Protein AF-X1US32-F1 (afdb_monomer_lite)

Structure (mmCIF, N/CA/C/O backbone):
data_AF-X1US32-F1
#
_entry.id   AF-X1US32-F1
#
loop_
_atom_site.group_PDB
_atom_site.id
_atom_site.type_symbol
_atom_site.label_atom_id
_atom_site.label_alt_id
_atom_site.label_comp_id
_atom_site.label_asym_id
_atom_site.label_entity_id
_atom_site.label_seq_id
_atom_site.pdbx_PDB_ins_code
_atom_site.Cartn_x
_atom_site.Cartn_y
_atom_site.Cartn_z
_atom_site.occupancy
_atom_site.B_iso_or_equiv
_atom_site.auth_s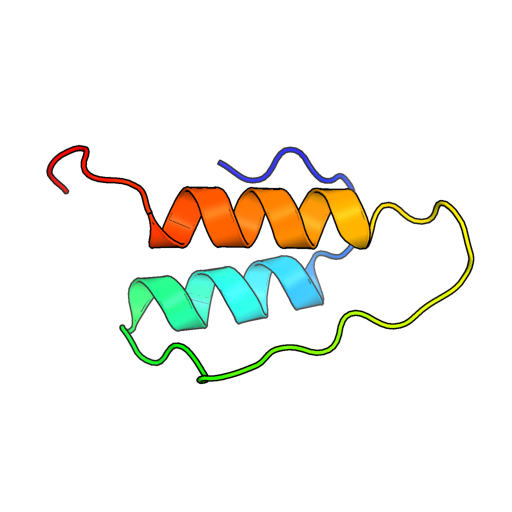eq_id
_atom_site.auth_comp_id
_atom_site.auth_asym_id
_atom_site.auth_atom_id
_atom_site.pdbx_PDB_model_num
ATOM 1 N N . MET A 1 1 ? -4.503 8.260 -4.323 1.00 74.31 1 MET A N 1
ATOM 2 C CA . MET A 1 1 ? -3.201 8.453 -3.646 1.00 74.31 1 MET A CA 1
ATOM 3 C C . MET A 1 1 ? -2.058 7.694 -4.320 1.00 74.31 1 MET A C 1
ATOM 5 O O . MET A 1 1 ? -0.940 8.186 -4.276 1.00 74.31 1 MET A O 1
ATOM 9 N N . TRP A 1 2 ? -2.310 6.552 -4.965 1.00 93.00 2 TRP A N 1
ATOM 10 C CA . TRP A 1 2 ? -1.291 5.802 -5.711 1.00 93.00 2 TRP A CA 1
ATOM 11 C C . TRP A 1 2 ? -0.737 6.599 -6.899 1.00 93.00 2 TRP A C 1
ATOM 13 O O . TRP A 1 2 ? -1.500 7.019 -7.768 1.00 93.00 2 TRP A O 1
ATOM 23 N N . ARG A 1 3 ? 0.579 6.810 -6.923 1.00 94.38 3 ARG A N 1
ATOM 24 C CA . ARG A 1 3 ? 1.338 7.403 -8.036 1.00 94.38 3 ARG A CA 1
ATOM 25 C C . ARG A 1 3 ? 2.148 6.356 -8.792 1.00 94.38 3 ARG A C 1
ATOM 27 O O . ARG A 1 3 ? 2.650 6.649 -9.874 1.00 94.38 3 ARG A O 1
ATOM 34 N N . THR A 1 4 ? 2.271 5.145 -8.245 1.00 94.38 4 THR A N 1
ATOM 35 C CA . THR A 1 4 ? 2.826 3.996 -8.964 1.00 94.38 4 THR A CA 1
ATOM 36 C C . THR A 1 4 ? 2.027 3.744 -10.247 1.00 94.38 4 THR A C 1
ATOM 38 O O . THR A 1 4 ? 0.812 3.570 -10.201 1.00 94.38 4 THR A O 1
ATOM 41 N N . ILE A 1 5 ? 2.720 3.713 -11.387 1.00 93.94 5 ILE A N 1
ATOM 42 C CA . ILE A 1 5 ? 2.148 3.354 -12.692 1.00 93.94 5 ILE A CA 1
ATOM 43 C C . ILE A 1 5 ? 2.341 1.845 -12.905 1.00 93.94 5 ILE A C 1
ATOM 45 O O . ILE A 1 5 ? 3.422 1.311 -12.632 1.00 93.94 5 ILE A O 1
ATOM 49 N N . GLY A 1 6 ? 1.307 1.153 -13.388 1.00 93.94 6 GLY A N 1
ATOM 50 C CA . GLY A 1 6 ? 1.278 -0.310 -13.452 1.00 93.94 6 GLY A CA 1
ATOM 51 C C . GLY A 1 6 ? 0.930 -0.958 -12.106 1.00 93.94 6 GLY A C 1
ATOM 52 O O . GLY A 1 6 ? 0.583 -0.278 -11.143 1.00 93.94 6 GLY A O 1
ATOM 53 N N . HIS A 1 7 ? 1.085 -2.283 -12.015 1.00 95.06 7 HIS A N 1
ATOM 54 C CA . HIS A 1 7 ? 0.782 -3.076 -10.808 1.00 95.06 7 HIS A CA 1
ATOM 55 C C . HIS A 1 7 ? -0.686 -2.967 -10.360 1.00 95.06 7 HIS A C 1
ATOM 57 O O . HIS A 1 7 ? -0.989 -3.029 -9.169 1.00 95.06 7 HIS A O 1
ATOM 63 N N . GLU A 1 8 ? -1.604 -2.843 -11.315 1.00 96.62 8 GLU A N 1
ATOM 64 C CA . GLU A 1 8 ? -3.029 -2.576 -11.110 1.00 96.62 8 GLU A CA 1
ATOM 65 C C . GLU A 1 8 ? -3.666 -3.597 -10.166 1.00 96.62 8 GLU A C 1
ATOM 67 O O . GLU A 1 8 ? -4.408 -3.236 -9.254 1.00 96.62 8 GLU A O 1
ATOM 72 N N . TRP A 1 9 ? -3.322 -4.876 -10.336 1.00 96.75 9 TRP A N 1
ATOM 73 C CA . TRP A 1 9 ? -3.825 -5.952 -9.484 1.00 96.75 9 TRP A CA 1
ATOM 74 C C . TRP A 1 9 ? -3.361 -5.805 -8.027 1.00 96.75 9 TRP A C 1
ATOM 76 O O . TRP A 1 9 ? -4.138 -6.047 -7.103 1.00 96.75 9 TRP A O 1
ATOM 86 N N . ALA A 1 10 ? -2.110 -5.388 -7.809 1.00 96.62 10 ALA A N 1
ATOM 87 C CA . ALA A 1 10 ? -1.546 -5.224 -6.476 1.00 96.62 10 ALA A CA 1
ATOM 88 C C . ALA A 1 10 ? -2.133 -3.979 -5.808 1.00 96.62 10 ALA A C 1
ATOM 90 O O . ALA A 1 10 ? -2.554 -4.046 -4.658 1.00 96.62 10 ALA A O 1
ATOM 91 N N . ILE A 1 11 ? -2.242 -2.869 -6.544 1.00 97.06 11 ILE A N 1
ATOM 92 C CA . ILE A 1 11 ? -2.892 -1.646 -6.061 1.00 97.06 11 ILE A CA 1
ATOM 93 C C . ILE A 1 11 ? -4.340 -1.940 -5.655 1.00 97.06 11 ILE A C 1
ATOM 95 O O . ILE A 1 11 ? -4.746 -1.571 -4.556 1.00 97.06 11 ILE A O 1
ATOM 99 N N . ALA A 1 12 ? -5.104 -2.656 -6.485 1.00 96.94 12 ALA A N 1
ATOM 100 C CA . ALA A 1 12 ? -6.485 -3.020 -6.172 1.00 96.94 12 ALA A CA 1
ATOM 101 C C . ALA A 1 12 ? -6.592 -3.896 -4.911 1.00 96.94 12 ALA A C 1
ATOM 103 O O . ALA A 1 12 ? -7.473 -3.675 -4.077 1.00 96.94 12 ALA A O 1
ATOM 104 N N . LEU A 1 13 ? -5.681 -4.863 -4.741 1.00 96.75 13 LEU A N 1
ATOM 105 C CA . LEU A 1 13 ? -5.608 -5.698 -3.540 1.00 96.75 13 LEU A CA 1
ATOM 106 C C . LEU A 1 13 ? -5.341 -4.859 -2.282 1.00 96.75 13 LEU A C 1
ATOM 108 O O . LEU A 1 13 ? -6.031 -5.022 -1.274 1.00 96.75 13 LEU A O 1
ATOM 112 N N . LEU A 1 14 ? -4.349 -3.967 -2.338 1.00 96.81 14 LEU A N 1
ATOM 113 C CA . LEU A 1 14 ? -3.951 -3.132 -1.205 1.00 96.81 14 LEU A CA 1
ATOM 114 C C . LEU A 1 14 ? -5.025 -2.102 -0.852 1.00 96.81 14 LEU A C 1
ATOM 116 O O . LEU A 1 14 ? -5.358 -1.956 0.322 1.00 96.81 14 LEU A O 1
ATOM 120 N N . GLN A 1 15 ? -5.614 -1.446 -1.855 1.00 96.19 15 GLN A N 1
ATOM 121 C CA . GLN A 1 15 ? -6.715 -0.504 -1.661 1.00 96.19 15 GLN A CA 1
ATOM 122 C C . GLN A 1 15 ? -7.898 -1.190 -0.973 1.00 96.19 15 GLN A C 1
ATOM 124 O O . GLN A 1 15 ? -8.374 -0.706 0.047 1.00 96.19 15 GLN A O 1
ATOM 129 N N . ARG A 1 16 ? -8.306 -2.377 -1.442 1.00 96.88 16 ARG A N 1
ATOM 130 C CA . ARG A 1 16 ? -9.390 -3.138 -0.806 1.00 96.88 16 ARG A CA 1
ATOM 131 C C . ARG A 1 16 ? -9.072 -3.506 0.647 1.00 96.88 16 ARG A C 1
ATOM 133 O O . ARG A 1 16 ? -9.971 -3.482 1.486 1.00 96.88 16 ARG A O 1
ATOM 140 N N . ALA A 1 17 ? -7.831 -3.880 0.959 1.00 97.00 17 ALA A N 1
ATOM 141 C CA . ALA A 1 17 ? -7.436 -4.206 2.331 1.00 97.00 17 ALA A CA 1
ATOM 142 C C . ALA A 1 17 ? -7.574 -2.993 3.267 1.00 97.00 17 ALA A C 1
ATOM 144 O O . ALA A 1 17 ? -8.056 -3.147 4.388 1.00 97.00 17 ALA A O 1
ATOM 145 N N . ILE A 1 18 ? -7.209 -1.803 2.782 1.00 94.44 18 ILE A N 1
ATOM 146 C CA . ILE A 1 18 ? -7.365 -0.534 3.503 1.00 94.44 18 ILE A CA 1
ATOM 147 C C . ILE A 1 18 ? -8.852 -0.198 3.673 1.00 94.44 18 ILE A C 1
ATOM 149 O O . ILE A 1 18 ? -9.302 -0.035 4.803 1.00 94.44 18 ILE A O 1
ATOM 153 N N . ASP A 1 19 ? -9.630 -0.197 2.586 1.00 94.38 19 ASP A N 1
ATOM 154 C CA . ASP A 1 19 ? -11.054 0.180 2.596 1.00 94.38 19 ASP A CA 1
ATOM 155 C C . ASP A 1 19 ? -11.897 -0.713 3.513 1.00 94.38 19 ASP A C 1
ATOM 157 O O . ASP A 1 19 ? -12.861 -0.273 4.134 1.00 94.38 19 ASP A O 1
ATOM 161 N N . THR A 1 20 ? -11.544 -1.996 3.598 1.00 96.06 20 THR A N 1
ATOM 162 C CA . THR A 1 20 ? -12.256 -2.968 4.439 1.00 96.06 20 THR A CA 1
ATOM 163 C C . THR A 1 20 ? -11.714 -3.049 5.866 1.00 96.06 20 THR A C 1
ATOM 165 O O . THR A 1 20 ? -12.246 -3.821 6.665 1.00 96.06 20 THR A O 1
ATOM 168 N N . GLY A 1 21 ? -10.639 -2.320 6.188 1.00 94.25 21 GLY A N 1
ATOM 169 C CA . GLY A 1 21 ? -9.926 -2.427 7.464 1.00 94.25 21 GLY A CA 1
ATOM 170 C C . GLY A 1 21 ? -9.263 -3.792 7.700 1.00 94.25 21 GLY A C 1
ATOM 171 O O . GLY A 1 21 ? -8.862 -4.102 8.819 1.00 94.25 21 GLY A O 1
ATOM 172 N N . ARG A 1 22 ? -9.149 -4.640 6.669 1.00 96.31 22 ARG A N 1
ATOM 173 C CA . ARG A 1 22 ? -8.586 -6.001 6.743 1.00 96.31 22 ARG A CA 1
ATOM 174 C C . ARG A 1 22 ? -7.142 -6.031 6.251 1.00 96.31 22 ARG A C 1
ATOM 176 O O . ARG A 1 22 ? -6.791 -6.768 5.329 1.00 96.31 22 ARG A O 1
ATOM 183 N N . VAL A 1 23 ? -6.302 -5.210 6.866 1.00 96.25 23 VAL A N 1
ATOM 184 C CA . VAL A 1 23 ? -4.880 -5.107 6.526 1.00 96.25 23 VAL A CA 1
ATOM 185 C C . VAL A 1 23 ? -4.113 -6.258 7.178 1.00 96.25 23 VAL A C 1
ATOM 187 O O . VAL A 1 23 ? -4.248 -6.514 8.373 1.00 96.25 23 VAL A O 1
ATOM 190 N N . SER A 1 24 ? -3.308 -6.975 6.391 1.00 95.81 24 SER A N 1
ATOM 191 C CA . SER A 1 24 ? -2.450 -8.046 6.915 1.00 95.81 24 SER A CA 1
ATOM 192 C C . SER A 1 24 ? -1.282 -7.469 7.713 1.00 95.81 24 SER A C 1
ATOM 194 O O . SER A 1 24 ? -0.781 -6.392 7.403 1.00 95.81 24 SER A O 1
ATOM 196 N N . HIS A 1 25 ? -0.794 -8.217 8.705 1.00 95.75 25 HIS A N 1
ATOM 197 C CA . HIS A 1 25 ? 0.336 -7.785 9.537 1.00 95.75 25 HIS A CA 1
ATOM 198 C C . HIS A 1 25 ? 1.651 -7.638 8.748 1.00 95.75 25 HIS A C 1
ATOM 200 O O . HIS A 1 25 ? 2.556 -6.935 9.188 1.00 95.75 25 HIS A O 1
ATOM 206 N N . ALA A 1 26 ? 1.773 -8.312 7.600 1.00 96.44 26 ALA A N 1
ATOM 207 C CA . ALA A 1 26 ? 2.949 -8.256 6.744 1.00 96.44 26 ALA A CA 1
ATOM 208 C C . ALA A 1 26 ? 2.587 -8.443 5.265 1.00 96.44 26 ALA A C 1
ATOM 210 O O . ALA A 1 26 ? 1.694 -9.219 4.922 1.00 96.44 26 ALA A O 1
ATOM 211 N N . TYR A 1 27 ? 3.338 -7.759 4.398 1.00 96.31 27 TYR A N 1
ATOM 212 C CA . TYR A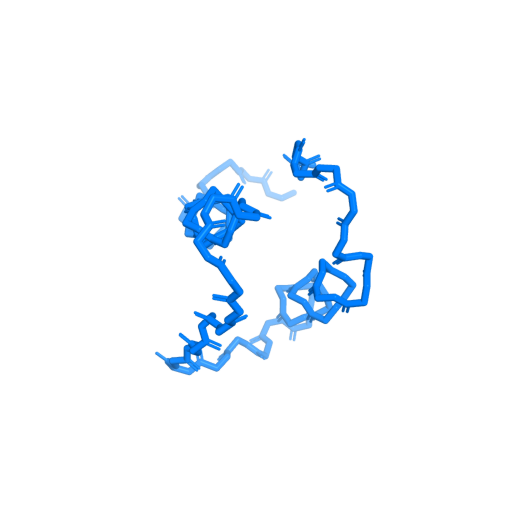 1 27 ? 3.269 -7.880 2.942 1.00 96.31 27 TYR A CA 1
ATOM 213 C C . TYR A 1 27 ? 4.677 -8.068 2.377 1.00 96.31 27 TYR A C 1
ATOM 215 O O . TYR A 1 27 ? 5.600 -7.335 2.733 1.00 96.31 27 TYR A O 1
ATOM 223 N N . LEU A 1 28 ? 4.836 -9.032 1.470 1.00 97.12 28 LEU A N 1
ATOM 224 C CA . LEU A 1 28 ? 6.085 -9.26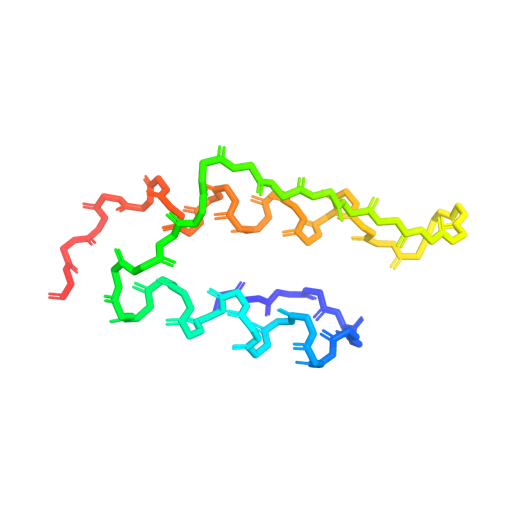8 0.752 1.00 97.12 28 LEU A CA 1
ATOM 225 C C . LEU A 1 28 ? 5.948 -8.785 -0.696 1.00 97.12 28 LEU A C 1
ATOM 227 O O . LEU A 1 28 ? 5.200 -9.359 -1.484 1.00 97.12 28 LEU A O 1
ATOM 231 N N . PHE A 1 29 ? 6.709 -7.755 -1.058 1.00 96.44 29 PHE A N 1
ATOM 232 C CA . PHE A 1 29 ? 6.753 -7.227 -2.421 1.00 96.44 29 PHE A CA 1
ATOM 233 C C . PHE A 1 29 ? 7.901 -7.880 -3.204 1.00 96.44 29 PHE A C 1
ATOM 235 O O . PHE A 1 29 ? 9.071 -7.579 -2.962 1.00 96.44 29 PHE A O 1
ATOM 242 N N . THR A 1 30 ? 7.589 -8.750 -4.168 1.00 96.31 30 THR A N 1
ATOM 243 C CA . THR A 1 30 ? 8.583 -9.489 -4.973 1.00 96.31 30 THR A CA 1
ATOM 244 C C . THR A 1 30 ? 8.549 -9.100 -6.453 1.00 96.31 30 THR A C 1
ATOM 246 O O . THR A 1 30 ? 7.554 -8.584 -6.953 1.00 96.31 30 THR A O 1
ATOM 249 N N . GLY A 1 31 ? 9.676 -9.283 -7.152 1.00 94.69 31 GLY A N 1
ATOM 250 C CA . GLY A 1 31 ? 9.809 -9.005 -8.589 1.00 94.69 31 GLY A CA 1
ATOM 251 C C . GLY A 1 31 ? 11.169 -8.405 -8.980 1.00 94.69 31 GLY A C 1
ATOM 252 O O . GLY A 1 31 ? 11.979 -8.105 -8.095 1.00 94.69 31 GLY A O 1
ATOM 253 N N . PRO A 1 32 ? 11.429 -8.183 -10.283 1.00 96.88 32 PRO A N 1
ATOM 254 C CA . PRO A 1 32 ? 12.726 -7.730 -10.801 1.00 96.88 32 PRO A CA 1
ATOM 255 C C . PRO A 1 32 ? 13.202 -6.398 -10.205 1.00 96.88 32 PRO A C 1
ATOM 257 O O . PRO A 1 32 ? 12.410 -5.621 -9.666 1.00 96.88 32 PRO A O 1
ATOM 260 N N . ALA A 1 33 ? 14.504 -6.115 -10.269 1.00 96.12 33 ALA A N 1
ATOM 261 C CA . ALA A 1 33 ? 15.048 -4.845 -9.784 1.00 96.12 33 ALA A CA 1
ATOM 262 C C . ALA A 1 33 ? 14.411 -3.646 -10.514 1.00 96.12 33 ALA A C 1
ATOM 264 O O . ALA A 1 33 ? 14.068 -3.735 -11.687 1.00 96.12 33 ALA A O 1
ATOM 265 N N . ASN A 1 34 ? 14.248 -2.525 -9.804 1.00 94.94 34 ASN A N 1
ATOM 266 C CA . ASN A 1 34 ? 13.777 -1.243 -10.352 1.00 94.94 34 ASN A CA 1
ATOM 267 C C . ASN A 1 34 ? 12.352 -1.201 -10.940 1.00 94.94 34 ASN A C 1
ATOM 269 O O . ASN A 1 34 ? 11.965 -0.180 -11.491 1.00 94.94 34 ASN A O 1
ATOM 273 N N . VAL A 1 35 ? 11.517 -2.227 -10.739 1.00 95.75 35 VAL A N 1
ATOM 274 C CA . VAL A 1 35 ? 10.104 -2.210 -11.189 1.00 95.75 35 VAL A CA 1
ATOM 275 C C . VAL A 1 35 ? 9.160 -1.384 -10.297 1.00 95.75 35 VAL A C 1
ATOM 277 O O . VAL A 1 35 ? 7.954 -1.451 -10.454 1.00 95.75 35 VAL A O 1
ATOM 280 N N . GLY A 1 36 ? 9.667 -0.623 -9.321 1.00 95.62 36 GLY A N 1
ATOM 281 C CA . GLY A 1 36 ? 8.825 0.245 -8.478 1.00 95.62 36 GLY A CA 1
ATOM 282 C C . GLY A 1 36 ? 8.237 -0.392 -7.208 1.00 95.62 36 GLY A C 1
ATOM 283 O O . GLY A 1 36 ? 7.506 0.275 -6.484 1.00 95.62 36 GLY A O 1
ATOM 284 N N . LYS A 1 37 ? 8.617 -1.629 -6.854 1.00 96.62 37 LYS A N 1
ATOM 285 C CA . LYS A 1 37 ? 8.142 -2.336 -5.636 1.00 96.62 37 LYS A CA 1
ATOM 286 C C . LYS A 1 37 ? 8.297 -1.524 -4.350 1.00 96.62 37 LYS A C 1
ATOM 288 O O . LYS A 1 37 ? 7.368 -1.409 -3.559 1.00 96.62 37 LYS A O 1
ATOM 293 N N . THR A 1 38 ? 9.479 -0.940 -4.154 1.00 97.00 38 THR A N 1
ATOM 294 C CA . THR A 1 38 ? 9.784 -0.119 -2.975 1.00 97.00 38 THR A CA 1
ATOM 295 C C . THR A 1 38 ? 8.956 1.160 -2.954 1.00 97.00 38 THR A C 1
ATOM 297 O O . THR A 1 38 ? 8.617 1.647 -1.881 1.00 97.00 38 THR A O 1
ATOM 300 N N . HIS A 1 39 ? 8.635 1.712 -4.128 1.00 96.94 39 HIS A N 1
ATOM 301 C CA . HIS A 1 39 ? 7.782 2.889 -4.219 1.00 96.94 39 HIS A CA 1
ATOM 302 C C . HIS A 1 39 ? 6.361 2.538 -3.775 1.00 96.94 39 HIS A C 1
ATOM 304 O O . HIS A 1 39 ? 5.877 3.138 -2.821 1.00 96.94 39 HIS A O 1
ATOM 310 N N . LEU A 1 40 ? 5.768 1.485 -4.347 1.00 97.38 40 LEU A N 1
ATOM 311 C CA . LEU A 1 40 ? 4.432 1.017 -3.973 1.00 97.38 40 LEU A CA 1
ATOM 312 C C . LEU A 1 40 ? 4.326 0.668 -2.478 1.00 97.38 40 LEU A C 1
ATOM 314 O O . LEU A 1 40 ? 3.364 1.056 -1.820 1.00 97.38 40 LEU A O 1
ATOM 318 N N . ALA A 1 41 ? 5.340 0.005 -1.911 1.00 97.00 41 ALA A N 1
ATOM 319 C CA . ALA A 1 41 ? 5.387 -0.298 -0.479 1.00 97.00 41 ALA A CA 1
ATOM 320 C C . ALA A 1 41 ? 5.380 0.972 0.395 1.00 97.00 41 ALA A C 1
ATOM 322 O O . ALA A 1 41 ? 4.703 1.018 1.422 1.00 97.00 41 ALA A O 1
ATOM 323 N N . LYS A 1 42 ? 6.094 2.029 -0.017 1.00 97.06 42 LYS A N 1
ATOM 324 C CA . LYS A 1 42 ? 6.086 3.324 0.681 1.00 97.06 42 LYS A CA 1
ATOM 325 C C . LYS A 1 42 ? 4.744 4.043 0.551 1.00 97.06 42 LYS A C 1
ATOM 327 O O . LYS A 1 42 ? 4.298 4.643 1.522 1.00 97.06 42 LYS A O 1
ATOM 332 N N . GLU A 1 43 ? 4.096 3.976 -0.612 1.00 96.69 43 GLU A N 1
ATOM 333 C CA . GLU A 1 43 ? 2.753 4.542 -0.800 1.00 96.69 43 GLU A CA 1
ATOM 334 C C . GLU A 1 43 ? 1.719 3.844 0.089 1.00 96.69 43 GLU A C 1
ATOM 336 O O . GLU A 1 43 ? 0.920 4.515 0.737 1.00 96.69 43 GLU A O 1
ATOM 341 N N . MET A 1 44 ? 1.792 2.514 0.198 1.00 96.19 44 MET A N 1
ATOM 342 C CA . MET A 1 44 ? 0.957 1.749 1.123 1.00 96.19 44 MET A CA 1
ATOM 343 C C . MET A 1 44 ? 1.204 2.161 2.577 1.00 96.19 44 MET A C 1
ATOM 345 O O . MET A 1 44 ? 0.253 2.397 3.317 1.00 96.19 44 MET A O 1
ATOM 349 N N . ALA A 1 45 ? 2.469 2.283 2.991 1.00 96.12 45 ALA A N 1
ATOM 350 C CA . ALA A 1 45 ? 2.801 2.732 4.339 1.00 96.12 45 ALA A CA 1
ATOM 351 C C . ALA A 1 45 ? 2.269 4.148 4.617 1.00 96.12 45 ALA A C 1
ATOM 353 O O . ALA A 1 45 ? 1.763 4.406 5.705 1.00 96.12 45 ALA A O 1
ATOM 354 N N . ALA A 1 46 ? 2.335 5.057 3.640 1.00 94.62 46 ALA A N 1
ATOM 355 C CA . ALA A 1 46 ? 1.748 6.388 3.766 1.00 94.62 46 ALA A CA 1
ATOM 356 C C . ALA A 1 46 ? 0.217 6.331 3.909 1.00 94.62 46 ALA A C 1
ATOM 358 O O . ALA A 1 46 ? -0.336 7.064 4.720 1.00 94.62 46 ALA A O 1
ATOM 359 N N . ALA A 1 47 ? -0.458 5.440 3.174 1.00 93.81 47 ALA A N 1
ATOM 360 C CA . ALA A 1 47 ? -1.908 5.247 3.272 1.00 93.81 47 ALA A CA 1
ATOM 361 C C . ALA A 1 47 ? -2.343 4.755 4.650 1.00 93.81 47 ALA A C 1
ATOM 363 O O . ALA A 1 47 ? -3.290 5.288 5.217 1.00 93.81 47 ALA A O 1
ATOM 364 N N . LEU A 1 48 ? -1.615 3.791 5.213 1.00 93.56 48 LEU A N 1
ATOM 365 C CA . LEU A 1 48 ? -1.907 3.244 6.539 1.00 93.56 48 LEU A CA 1
ATOM 366 C C . LEU A 1 48 ? -1.656 4.240 7.678 1.00 93.56 48 LEU A C 1
ATOM 368 O O . LEU A 1 48 ? -2.301 4.147 8.714 1.00 93.56 48 LEU A O 1
ATOM 372 N N . ASN A 1 49 ? -0.721 5.175 7.495 1.00 93.69 49 ASN A N 1
ATOM 373 C CA . ASN A 1 49 ? -0.372 6.183 8.500 1.00 93.69 49 ASN A CA 1
ATOM 374 C C . ASN A 1 49 ? -1.081 7.529 8.281 1.00 93.69 49 ASN A C 1
ATOM 376 O O . ASN A 1 49 ? -0.751 8.507 8.950 1.00 93.69 49 ASN A O 1
ATOM 380 N N . CYS A 1 50 ? -2.005 7.620 7.324 1.00 91.81 50 CYS A N 1
ATOM 381 C CA . CYS A 1 50 ? -2.728 8.856 7.064 1.00 91.81 50 CYS A CA 1
ATOM 382 C C .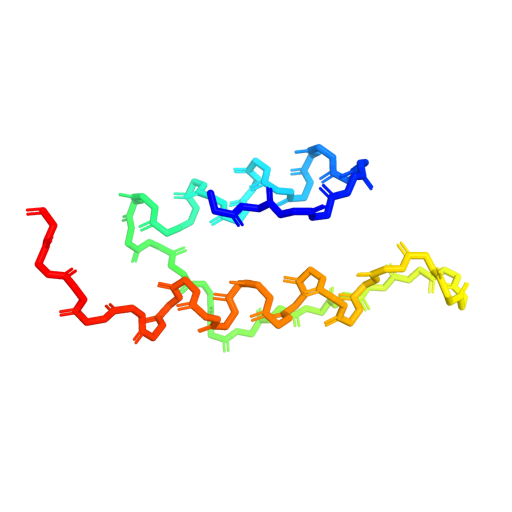 CYS A 1 50 ? -3.637 9.187 8.255 1.00 91.81 50 CYS A C 1
ATOM 384 O O . CYS A 1 50 ? -4.509 8.400 8.609 1.00 91.81 50 CYS A O 1
ATOM 386 N N . THR A 1 51 ? -3.432 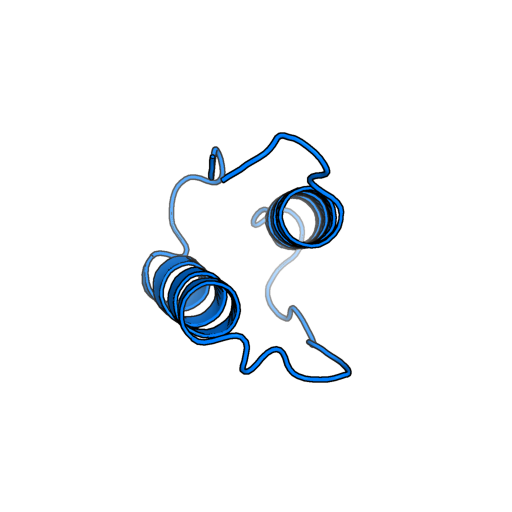10.356 8.864 1.00 89.50 51 THR A N 1
ATOM 387 C CA . THR A 1 51 ? -4.232 10.861 9.995 1.00 89.50 51 THR A CA 1
ATOM 388 C C . THR A 1 51 ? -5.228 11.940 9.581 1.00 89.50 51 THR A C 1
ATOM 390 O O . THR A 1 51 ? -5.862 12.537 10.444 1.00 89.50 51 THR A O 1
ATOM 393 N N . GLY A 1 52 ? -5.298 12.271 8.288 1.00 80.50 52 GLY A N 1
ATOM 394 C CA . GLY A 1 52 ? -6.335 13.166 7.788 1.00 80.50 52 GLY A CA 1
ATOM 395 C C . GLY A 1 52 ? -7.688 12.498 7.995 1.00 80.50 52 GLY A C 1
ATOM 396 O O . GLY A 1 52 ? -7.847 11.350 7.579 1.00 80.50 52 GLY A O 1
ATOM 397 N N . ASP A 1 53 ? -8.601 13.194 8.674 1.00 58.94 53 ASP A N 1
ATOM 398 C CA . ASP A 1 53 ? -9.957 12.712 8.935 1.00 58.94 53 ASP A CA 1
ATOM 399 C C . ASP A 1 53 ? -10.619 12.231 7.633 1.00 58.94 53 ASP A C 1
ATOM 401 O O . ASP A 1 53 ? -10.483 12.871 6.583 1.00 58.94 53 ASP A O 1
ATOM 405 N N . ALA A 1 54 ? -11.270 11.068 7.718 1.00 58.19 54 ALA A N 1
ATOM 406 C CA . ALA A 1 54 ? -11.940 10.397 6.606 1.00 58.19 54 ALA A CA 1
ATOM 407 C C . ALA A 1 54 ? -13.198 11.140 6.137 1.00 58.19 54 ALA A C 1
ATOM 409 O O . ALA A 1 54 ? -13.942 11.657 7.003 1.00 58.19 54 ALA A O 1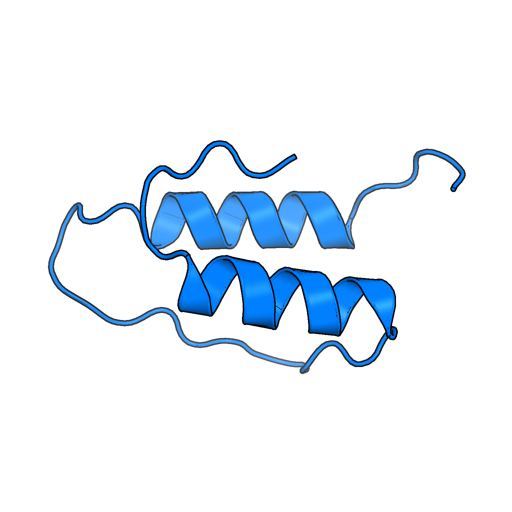
#

Organism: NCBI:txid412755

Secondary structure (DSSP, 8-state):
-----S-HHHHHHHHHHHHTT---S-----SSTTSSHHHHHHHHHHHHT--S--

pLDDT: mean 93.56, std 7.84, range [58.19, 97.38]

Sequence (54 aa):
MWRTIGHEWAIALLQRAIDTGRVSHAYLFTGPANVGKTHLAKEMAAALNCTGDA

Foldseek 3Di:
DDPQDDPVVVVVVLVVCLVVVNDDPDDDQDDDPPNCSVVVVVVSVCSVPDPPDD

Radius of gyration: 11.32 Å; chains: 1; bounding box: 27×23×23 Å

InterPro domains:
  IPR027417 P-loop containing nucleoside triphosphate hydrolase [G3DSA:3.40.50.300] (1-54)
  IPR027417 P-loop containing nucleoside triphosphate hydrolase [SSF52540] (3-51)